Protein AF-K6ZF86-F1 (afdb_monomer)

Solvent-accessible surface area (backbone atoms only — not comparable to full-atom values): 3990 Å² total; per-residue (Å²): 141,91,86,86,87,86,82,83,89,78,84,73,85,79,67,62,45,71,40,51,33,72,83,69,70,37,55,65,61,52,50,51,49,28,60,76,68,72,46,96,75,75,78,55,66,44,76,42,78,83,87,85,87,85,84,131

Mean predicted aligned error: 12.04 Å

Secondary structure (DSSP, 8-state):
---SSSSSS-------EEEEGGGGT-HHHHHHHHHHTT-S---SEEEE--------

InterPro domains:
  IPR036761 Lipid/polyisoprenoid-binding, YceI-like superfamily [G3DSA:2.40.128.110] (7-56)

Sequence (56 aa):
MKQTILLVILCTPNKSKIISTTTFSLDEGVAALQQVAMLKSISKAVPLSFSATFNQ

Radius of gyration: 19.64 Å; Cα contacts (8 Å, |Δi|>4): 35; chains: 1; bounding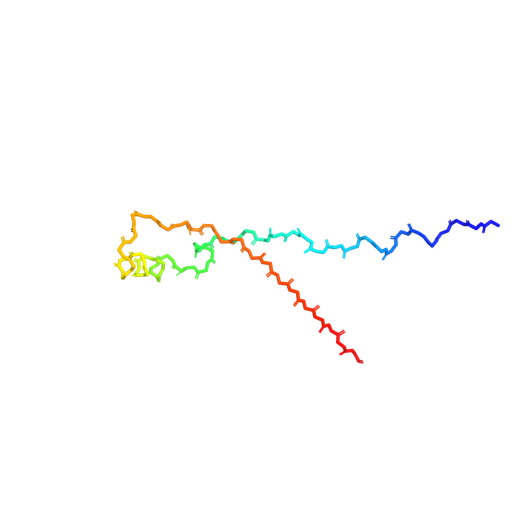 box: 59×23×34 Å

Foldseek 3Di:
DDDDPDDDPPPDPPPFDWDFCVVVVCVVVLVVVCVVVVHPDDDRIDGDDDDDDDDD

Organism: NCBI:txid1121922

Structure (mmCIF, N/CA/C/O backbone):
data_AF-K6ZF86-F1
#
_entry.id   AF-K6ZF86-F1
#
loop_
_atom_site.group_PDB
_atom_site.id
_atom_site.type_symbol
_atom_site.label_atom_id
_atom_site.label_alt_id
_atom_site.label_comp_id
_atom_site.label_asym_id
_atom_site.label_entity_id
_atom_site.label_seq_id
_atom_site.pdbx_PDB_ins_code
_atom_site.Cartn_x
_atom_site.Cartn_y
_atom_site.Cartn_z
_atom_site.occupancy
_atom_site.B_iso_or_equiv
_atom_site.auth_seq_id
_atom_site.auth_comp_id
_atom_site.auth_asym_id
_atom_site.auth_atom_id
_atom_site.pdbx_PDB_model_num
ATOM 1 N N . MET A 1 1 ? 50.234 12.449 -17.832 1.00 43.66 1 MET A N 1
ATOM 2 C CA . MET A 1 1 ? 49.055 13.155 -17.282 1.00 43.66 1 MET A CA 1
ATOM 3 C C . MET A 1 1 ? 47.978 12.119 -17.001 1.00 43.66 1 MET A C 1
ATOM 5 O O . MET A 1 1 ? 47.513 11.482 -17.931 1.00 43.66 1 MET A O 1
ATOM 9 N N . LYS A 1 2 ? 47.701 11.838 -15.726 1.00 48.59 2 LYS A N 1
ATOM 10 C CA . LYS A 1 2 ? 46.964 10.651 -15.266 1.00 48.59 2 LYS A CA 1
ATOM 11 C C . LYS A 1 2 ? 45.835 11.109 -14.340 1.00 48.59 2 LYS A C 1
ATOM 13 O O . LYS A 1 2 ? 45.987 11.036 -13.132 1.00 48.59 2 LYS A O 1
ATOM 18 N N . GLN A 1 3 ? 44.769 11.686 -14.899 1.00 54.38 3 GLN A N 1
ATOM 19 C CA . GLN A 1 3 ? 43.623 12.207 -14.135 1.00 54.38 3 GLN A CA 1
ATOM 20 C C . GLN A 1 3 ? 42.347 12.233 -14.993 1.00 54.38 3 GLN A C 1
ATOM 22 O O . GLN A 1 3 ? 41.928 13.304 -15.414 1.00 54.38 3 GLN A O 1
ATOM 27 N N . THR A 1 4 ? 41.721 11.087 -15.289 1.00 44.31 4 THR A N 1
ATOM 28 C CA . THR A 1 4 ? 40.311 11.083 -15.768 1.00 44.31 4 THR A CA 1
ATOM 29 C C . THR A 1 4 ? 39.586 9.736 -15.595 1.00 44.31 4 THR A C 1
ATOM 31 O O . THR A 1 4 ? 38.685 9.418 -16.359 1.00 44.31 4 THR A O 1
ATOM 34 N N . ILE A 1 5 ? 39.956 8.897 -14.621 1.00 46.69 5 ILE A N 1
ATOM 35 C CA . ILE A 1 5 ? 39.229 7.632 -14.372 1.00 46.69 5 ILE A CA 1
ATOM 36 C C . ILE A 1 5 ? 39.013 7.456 -12.867 1.00 46.69 5 ILE A C 1
ATOM 38 O O . ILE A 1 5 ? 39.507 6.522 -12.249 1.00 46.69 5 ILE A O 1
ATOM 42 N N . LEU A 1 6 ? 38.332 8.418 -12.243 1.00 46.47 6 LEU A N 1
ATOM 43 C CA . LEU A 1 6 ? 37.880 8.294 -10.853 1.00 46.47 6 LEU A CA 1
ATOM 44 C C . LEU A 1 6 ? 36.548 9.027 -10.620 1.00 46.47 6 LEU A C 1
ATOM 46 O O . LEU A 1 6 ? 36.356 9.656 -9.588 1.00 46.47 6 LEU A O 1
ATOM 50 N N . LEU A 1 7 ? 35.637 8.991 -11.602 1.00 46.06 7 LEU A N 1
ATOM 51 C CA . LEU A 1 7 ? 34.329 9.656 -11.494 1.00 46.06 7 LEU A CA 1
ATOM 52 C C . LEU A 1 7 ? 33.137 8.816 -12.000 1.00 46.06 7 LEU A C 1
ATOM 54 O O . LEU A 1 7 ? 32.099 9.379 -12.323 1.00 46.06 7 LEU A O 1
ATOM 58 N N . VAL A 1 8 ? 33.262 7.482 -12.093 1.00 46.88 8 VAL A N 1
ATOM 59 C CA . VAL A 1 8 ? 32.202 6.609 -12.668 1.00 46.88 8 VAL A CA 1
ATOM 60 C C . VAL A 1 8 ? 31.707 5.515 -11.699 1.00 46.88 8 VAL A C 1
ATOM 62 O O . VAL A 1 8 ? 30.937 4.647 -12.085 1.00 46.88 8 VAL A O 1
ATOM 65 N N . ILE A 1 9 ? 32.073 5.550 -10.411 1.00 51.31 9 ILE A N 1
ATOM 66 C CA . ILE A 1 9 ? 31.641 4.529 -9.420 1.00 51.3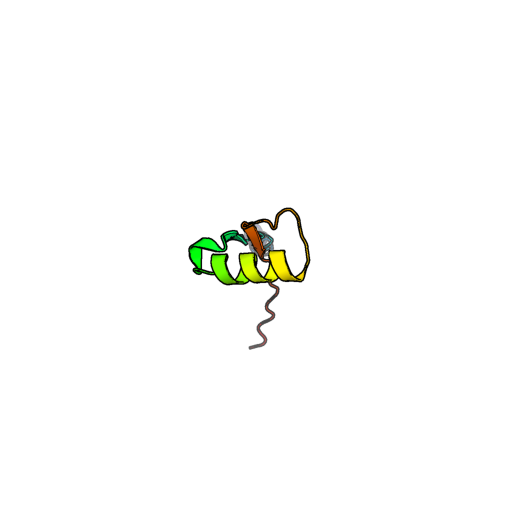1 9 ILE A CA 1
ATOM 67 C C . ILE A 1 9 ? 30.855 5.158 -8.254 1.00 51.31 9 ILE A C 1
ATOM 69 O O . ILE A 1 9 ? 30.965 4.749 -7.106 1.00 51.31 9 ILE A O 1
ATOM 73 N N . LEU A 1 10 ? 30.051 6.186 -8.534 1.00 44.72 10 LEU A N 1
ATOM 74 C CA . LEU A 1 10 ? 29.104 6.765 -7.569 1.00 44.72 10 LEU A CA 1
ATOM 75 C C . LEU A 1 10 ? 27.754 7.049 -8.245 1.00 44.72 10 LEU A C 1
ATOM 77 O O . LEU A 1 10 ? 27.224 8.152 -8.181 1.00 44.72 10 LEU A O 1
ATOM 81 N N . CYS A 1 11 ? 27.181 6.048 -8.910 1.00 44.09 11 CYS A N 1
ATOM 82 C CA . CYS A 1 11 ? 25.749 6.037 -9.205 1.00 44.09 11 CYS A CA 1
ATOM 83 C C . CYS A 1 11 ? 25.102 4.993 -8.297 1.00 44.09 11 CYS A C 1
ATOM 85 O O . CYS A 1 11 ? 24.831 3.870 -8.709 1.00 44.09 11 CYS A O 1
ATOM 87 N N . THR A 1 12 ? 24.928 5.326 -7.019 1.00 49.97 12 THR A N 1
ATOM 88 C CA . THR A 1 12 ? 24.041 4.551 -6.152 1.00 49.97 12 THR A CA 1
ATOM 89 C C . THR A 1 12 ? 22.635 5.124 -6.322 1.00 49.97 12 THR A C 1
ATOM 91 O O . THR A 1 12 ? 22.392 6.276 -5.946 1.00 49.97 12 THR A O 1
ATOM 94 N N . PRO A 1 13 ? 21.660 4.377 -6.870 1.00 50.44 13 PRO A N 1
ATOM 95 C CA . PRO A 1 13 ? 20.266 4.780 -6.806 1.00 50.44 13 PRO A CA 1
ATOM 96 C C . PRO A 1 13 ? 19.741 4.498 -5.388 1.00 50.44 13 PRO A C 1
ATOM 98 O O . PRO A 1 13 ? 18.771 3.781 -5.200 1.00 50.44 13 PRO A O 1
ATOM 101 N N . ASN A 1 14 ? 20.364 5.083 -4.361 1.00 55.59 14 ASN A N 1
ATOM 102 C CA . ASN A 1 14 ? 19.901 4.998 -2.970 1.00 55.59 14 ASN A CA 1
ATOM 103 C C . ASN A 1 14 ? 18.819 6.049 -2.671 1.00 55.59 14 ASN A C 1
ATOM 105 O O . ASN A 1 14 ? 18.643 6.476 -1.531 1.00 55.59 14 ASN A O 1
ATOM 109 N N . LYS A 1 15 ? 18.099 6.518 -3.693 1.00 60.97 15 LYS A N 1
ATOM 110 C CA . LYS A 1 15 ? 16.968 7.422 -3.500 1.00 60.97 15 LYS A CA 1
ATOM 111 C C . LYS A 1 15 ? 15.725 6.566 -3.346 1.00 60.97 15 LYS A C 1
ATOM 113 O O . LYS A 1 15 ? 15.113 6.190 -4.342 1.00 60.97 15 LYS A O 1
ATOM 118 N N . SER A 1 16 ? 15.374 6.261 -2.096 1.00 62.31 16 SER A N 1
ATOM 119 C CA . SER A 1 16 ? 14.064 5.692 -1.795 1.00 62.31 16 SER A CA 1
ATOM 120 C C . SER A 1 16 ? 13.010 6.630 -2.380 1.00 62.31 16 SER A C 1
ATOM 122 O O . SER A 1 16 ? 12.977 7.826 -2.072 1.00 62.31 16 SER A O 1
ATOM 124 N N . LYS A 1 17 ? 12.219 6.120 -3.321 1.00 78.19 17 LYS A N 1
ATOM 125 C CA . LYS A 1 17 ? 11.205 6.913 -4.003 1.00 78.19 17 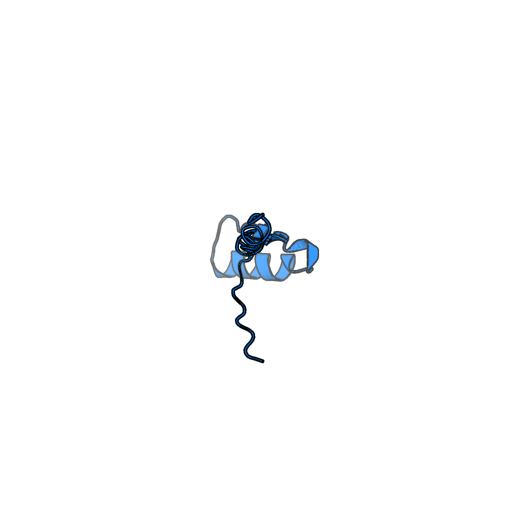LYS A CA 1
ATOM 126 C C . LYS A 1 17 ? 9.938 6.816 -3.178 1.00 78.19 17 LYS A C 1
ATOM 128 O O . LYS A 1 17 ? 9.316 5.762 -3.117 1.00 78.19 17 LYS A O 1
ATOM 133 N N . ILE A 1 18 ? 9.566 7.918 -2.540 1.00 81.19 18 ILE A N 1
ATOM 134 C CA . ILE A 1 18 ? 8.289 8.005 -1.840 1.00 81.19 18 ILE A CA 1
ATOM 135 C C . ILE A 1 18 ? 7.192 8.132 -2.892 1.00 81.19 18 ILE A C 1
ATOM 137 O O . ILE A 1 18 ? 7.201 9.058 -3.706 1.00 81.19 18 ILE A O 1
ATOM 141 N N . ILE A 1 19 ? 6.266 7.181 -2.878 1.00 84.25 19 ILE A N 1
ATOM 142 C CA . ILE A 1 19 ? 5.088 7.155 -3.731 1.00 84.25 19 ILE A CA 1
ATOM 143 C C . ILE A 1 19 ? 3.851 7.417 -2.879 1.00 84.25 19 ILE A C 1
ATOM 145 O O . ILE A 1 19 ? 3.699 6.842 -1.803 1.00 84.25 19 ILE A O 1
ATOM 149 N N . SER A 1 20 ? 2.958 8.278 -3.368 1.00 85.75 20 SER A N 1
ATOM 150 C CA . SER A 1 20 ? 1.639 8.444 -2.768 1.00 85.75 20 SER A CA 1
ATOM 151 C C . SER A 1 20 ? 0.660 7.437 -3.359 1.00 85.75 20 SER A C 1
ATOM 153 O O . SER A 1 20 ? 0.580 7.262 -4.574 1.00 85.75 20 SER A O 1
ATOM 155 N N . THR A 1 21 ? -0.127 6.811 -2.496 1.00 85.00 21 THR A N 1
ATOM 156 C CA . THR A 1 21 ? -1.237 5.916 -2.868 1.00 85.00 21 THR A CA 1
ATOM 157 C C . THR A 1 21 ? -2.280 6.618 -3.741 1.00 85.00 21 THR A C 1
ATOM 159 O O . THR A 1 21 ? -2.824 5.994 -4.652 1.00 85.00 21 THR A O 1
ATOM 162 N N . THR A 1 22 ? -2.448 7.933 -3.572 1.00 85.50 22 THR A N 1
ATOM 163 C CA . THR A 1 22 ? -3.305 8.772 -4.427 1.00 85.50 22 THR A CA 1
ATOM 164 C C . THR A 1 22 ? -2.845 8.821 -5.879 1.00 85.50 22 THR A C 1
ATOM 166 O O . THR A 1 22 ? -3.667 8.900 -6.785 1.00 85.50 22 THR A O 1
ATOM 169 N N . THR A 1 23 ? -1.536 8.728 -6.136 1.00 86.44 23 THR A N 1
ATOM 170 C CA . THR A 1 23 ? -0.979 8.761 -7.499 1.00 86.44 23 THR A CA 1
ATOM 171 C C . THR A 1 23 ? -1.381 7.528 -8.313 1.00 86.44 23 THR A C 1
ATOM 173 O O . THR A 1 23 ? -1.351 7.564 -9.538 1.00 86.44 23 THR A O 1
ATOM 176 N N . PHE A 1 24 ? -1.782 6.452 -7.635 1.00 87.94 24 PHE A N 1
ATOM 177 C CA . PHE A 1 24 ? -2.157 5.173 -8.236 1.00 87.94 24 PHE A CA 1
ATOM 178 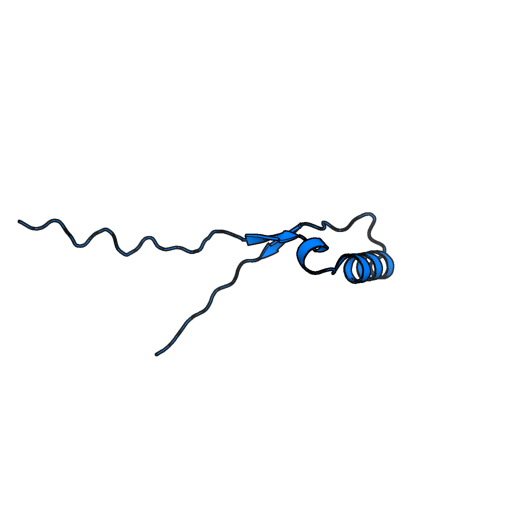C C . PHE A 1 24 ? -3.613 4.787 -7.937 1.00 87.94 24 PHE A C 1
ATOM 180 O O . PHE A 1 24 ? -4.004 3.657 -8.203 1.00 87.94 24 PHE A O 1
ATOM 187 N N . SER A 1 25 ? -4.418 5.715 -7.397 1.00 89.06 25 SER A N 1
ATOM 188 C CA . SER A 1 25 ? -5.813 5.477 -6.985 1.00 89.06 25 SER A CA 1
ATOM 189 C C . SER A 1 25 ? -5.980 4.283 -6.029 1.00 89.06 25 SER A C 1
ATOM 191 O O . SER A 1 25 ? -6.968 3.558 -6.087 1.00 89.06 25 SER A O 1
ATOM 193 N N . LEU A 1 26 ? -5.002 4.058 -5.143 1.00 87.88 26 LEU A N 1
ATOM 194 C CA . LEU A 1 26 ? -4.992 2.929 -4.202 1.00 87.88 26 LEU A CA 1
ATOM 195 C C . LEU A 1 26 ? -5.675 3.244 -2.861 1.00 87.88 26 LEU A C 1
ATOM 197 O O . LEU A 1 26 ? -5.690 2.392 -1.975 1.00 87.88 26 LEU A O 1
ATOM 201 N N . ASP A 1 27 ? -6.229 4.445 -2.684 1.00 87.56 27 ASP A N 1
ATOM 202 C CA . ASP A 1 27 ? -6.822 4.897 -1.419 1.00 87.56 27 ASP A CA 1
ATOM 203 C C . ASP A 1 27 ? -7.919 3.963 -0.891 1.00 87.56 27 ASP A C 1
ATOM 205 O O . ASP A 1 27 ? -7.949 3.682 0.306 1.00 87.56 27 ASP A O 1
ATOM 209 N N . GLU A 1 28 ? -8.786 3.449 -1.768 1.00 88.69 28 GLU A N 1
ATOM 210 C CA . GLU A 1 28 ? -9.860 2.523 -1.379 1.00 88.69 28 GLU A CA 1
ATOM 211 C C . GLU A 1 28 ? -9.309 1.186 -0.878 1.00 88.69 28 GLU A C 1
ATOM 213 O O . GLU A 1 28 ? -9.742 0.679 0.157 1.00 88.69 28 GLU A O 1
ATOM 218 N N . GLY A 1 29 ? -8.298 0.640 -1.558 1.00 87.50 29 GLY A N 1
ATOM 219 C CA . GLY A 1 29 ? -7.631 -0.591 -1.133 1.00 87.50 29 GLY A CA 1
ATOM 220 C C . GLY A 1 29 ? -6.890 -0.414 0.192 1.00 87.50 29 GLY A C 1
ATOM 221 O O . GLY A 1 29 ? -6.969 -1.269 1.072 1.00 87.50 29 GLY A O 1
ATOM 222 N N . VAL A 1 30 ? -6.220 0.725 0.380 1.00 88.81 30 VAL A N 1
ATOM 223 C CA . VAL A 1 30 ? -5.536 1.065 1.636 1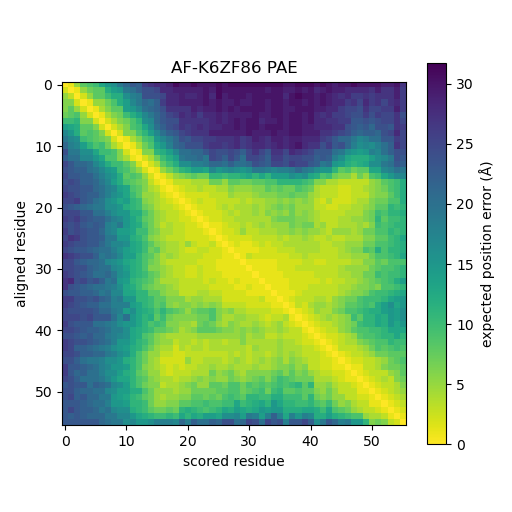.00 88.81 30 VAL A CA 1
ATOM 224 C C . VAL A 1 30 ? -6.539 1.234 2.778 1.00 88.81 30 VAL A C 1
ATOM 226 O O . VAL A 1 30 ? -6.286 0.751 3.881 1.00 88.81 30 VAL A O 1
ATOM 229 N N . ALA A 1 31 ? -7.694 1.852 2.523 1.00 88.69 31 ALA A N 1
ATOM 230 C CA . ALA A 1 31 ? -8.765 1.981 3.505 1.00 88.69 31 ALA A CA 1
ATOM 231 C C . ALA A 1 31 ? -9.368 0.617 3.875 1.00 88.69 31 ALA A C 1
ATOM 233 O O . ALA A 1 31 ? -9.565 0.340 5.058 1.00 88.69 31 ALA A O 1
ATOM 234 N N . ALA A 1 32 ? -9.599 -0.263 2.897 1.00 90.50 32 ALA A N 1
ATOM 235 C CA . ALA A 1 32 ? -10.061 -1.625 3.150 1.00 90.50 32 ALA A CA 1
ATOM 236 C C . ALA A 1 32 ? -9.056 -2.410 4.010 1.00 90.50 32 ALA A C 1
ATOM 238 O O . ALA A 1 32 ? -9.440 -3.032 5.000 1.00 90.50 32 ALA A O 1
ATOM 239 N N . LEU A 1 33 ? -7.759 -2.316 3.699 1.00 88.00 33 LEU A N 1
ATOM 240 C CA . LEU A 1 33 ? -6.695 -2.935 4.495 1.00 88.00 33 LEU A CA 1
ATOM 241 C C . LEU A 1 33 ? -6.618 -2.357 5.913 1.00 88.00 33 LEU A C 1
ATOM 243 O O . LEU A 1 33 ? -6.419 -3.105 6.867 1.00 88.00 33 LEU A O 1
ATOM 247 N N . GLN A 1 34 ? -6.825 -1.048 6.070 1.00 90.56 34 GLN A N 1
ATOM 248 C CA . GLN A 1 34 ? -6.877 -0.399 7.378 1.00 90.56 34 GLN A CA 1
ATOM 249 C C . GLN A 1 34 ? -8.016 -0.956 8.248 1.00 90.56 34 GLN A C 1
ATOM 251 O O . GLN A 1 34 ? -7.803 -1.200 9.436 1.00 90.56 34 GLN A O 1
ATOM 256 N N . GLN A 1 35 ? -9.197 -1.188 7.663 1.00 90.12 35 GLN A N 1
ATOM 257 C CA . GLN A 1 35 ? -10.350 -1.769 8.361 1.00 90.12 35 GLN A CA 1
ATOM 258 C C . GLN A 1 35 ? -10.109 -3.233 8.743 1.00 90.12 35 GLN A C 1
ATOM 260 O O . GLN A 1 35 ? -10.323 -3.610 9.893 1.00 90.12 35 GLN A O 1
ATOM 265 N N . VAL A 1 36 ? -9.601 -4.046 7.810 1.00 91.06 36 VAL A N 1
ATOM 266 C CA . VAL A 1 36 ? -9.311 -5.472 8.049 1.00 91.06 36 VAL A CA 1
ATOM 267 C C . VAL A 1 36 ? -8.243 -5.652 9.129 1.00 91.06 36 VAL A C 1
ATOM 269 O O . VAL A 1 36 ? -8.365 -6.531 9.978 1.00 91.06 36 VAL A O 1
ATOM 272 N N . ALA A 1 37 ? -7.216 -4.803 9.135 1.00 89.19 37 ALA A N 1
ATOM 273 C CA . ALA A 1 37 ? -6.144 -4.848 10.125 1.00 89.19 37 ALA A CA 1
ATOM 274 C C . ALA A 1 37 ? -6.477 -4.108 11.440 1.00 89.19 37 ALA A C 1
ATOM 276 O O . ALA A 1 37 ? -5.628 -4.058 12.328 1.00 89.19 37 ALA A O 1
ATOM 277 N N . MET A 1 38 ? -7.680 -3.523 11.573 1.00 91.12 38 MET A N 1
ATOM 278 C CA . MET A 1 38 ? -8.108 -2.712 12.727 1.00 91.12 38 MET A CA 1
ATOM 279 C C . MET A 1 38 ? -7.105 -1.601 13.100 1.00 91.12 38 MET A C 1
ATOM 281 O O . MET A 1 38 ? -6.874 -1.299 14.272 1.00 91.12 38 MET A O 1
ATOM 285 N N . LEU A 1 39 ? -6.485 -0.978 12.094 1.00 87.69 39 LEU A N 1
ATOM 286 C CA . LEU A 1 39 ? -5.468 0.052 12.295 1.00 87.69 39 LEU A CA 1
ATOM 287 C C . LEU A 1 39 ? -6.107 1.442 12.409 1.00 87.69 39 LEU A C 1
ATOM 289 O O . LEU A 1 39 ? -6.964 1.833 11.617 1.00 87.69 39 LEU A O 1
ATOM 293 N N . LYS A 1 40 ? -5.637 2.243 13.372 1.00 86.88 40 LY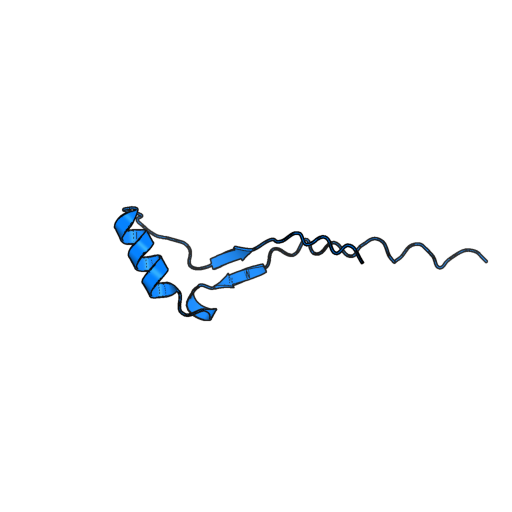S A N 1
ATOM 294 C CA . LYS A 1 40 ? -6.114 3.624 13.575 1.00 86.88 40 LYS A CA 1
ATOM 295 C C . LYS A 1 40 ? -5.811 4.536 12.376 1.00 86.88 40 LYS A C 1
ATOM 297 O O . LYS A 1 40 ? -6.571 5.459 12.105 1.00 86.88 40 LYS A O 1
ATOM 302 N N . SER A 1 41 ? -4.692 4.305 11.690 1.00 83.81 41 SER A N 1
ATOM 303 C CA . SER A 1 41 ? -4.267 5.049 10.500 1.00 83.81 41 SER A CA 1
ATOM 304 C C . SER A 1 41 ? -3.189 4.266 9.748 1.00 83.81 41 SER A C 1
ATOM 306 O O . SER A 1 41 ? -2.340 3.639 10.383 1.00 83.81 41 SER A O 1
ATOM 308 N N . ILE A 1 42 ? -3.204 4.325 8.414 1.00 83.50 42 ILE A N 1
ATOM 309 C CA . ILE A 1 42 ? -2.126 3.844 7.539 1.00 83.50 42 ILE A CA 1
ATOM 310 C C . ILE A 1 42 ? -1.568 5.029 6.743 1.00 83.50 42 ILE A C 1
ATOM 312 O O . ILE A 1 42 ? -2.316 5.840 6.197 1.00 83.50 42 ILE A O 1
ATOM 316 N N . SER A 1 43 ? -0.237 5.127 6.664 1.00 85.62 43 SER A N 1
ATOM 317 C CA . SER A 1 43 ? 0.424 6.148 5.847 1.00 85.62 43 SER A CA 1
ATOM 318 C C . SER A 1 43 ? 0.096 5.958 4.368 1.00 85.62 43 SER A C 1
ATOM 320 O O . SER A 1 43 ? 0.307 4.889 3.801 1.00 85.62 43 SER A O 1
ATOM 322 N N . LYS A 1 44 ? -0.342 7.041 3.725 1.00 85.31 44 LYS A N 1
ATOM 323 C CA . LYS A 1 44 ? -0.554 7.098 2.273 1.00 85.31 44 LYS A CA 1
ATOM 324 C C . LYS A 1 44 ? 0.741 7.257 1.477 1.00 85.31 44 LYS A C 1
ATOM 326 O O . LYS A 1 44 ? 0.715 7.072 0.263 1.00 85.31 44 LYS A O 1
ATOM 331 N N . ALA A 1 45 ? 1.838 7.607 2.147 1.00 86.62 45 ALA A N 1
ATOM 332 C CA . ALA A 1 45 ? 3.171 7.712 1.573 1.00 86.62 45 ALA A CA 1
ATOM 333 C C . ALA A 1 45 ? 3.935 6.405 1.809 1.00 86.62 45 ALA A C 1
ATOM 335 O O . ALA A 1 45 ? 4.156 6.012 2.958 1.00 86.62 45 ALA A O 1
ATOM 336 N N . VAL A 1 46 ? 4.342 5.757 0.719 1.00 85.12 46 VAL A N 1
ATOM 337 C CA . VAL A 1 46 ? 5.041 4.472 0.723 1.00 85.12 46 VAL A CA 1
ATOM 338 C C . VAL A 1 46 ? 6.442 4.667 0.133 1.00 85.12 46 VAL A C 1
ATOM 340 O O . VAL A 1 46 ? 6.562 4.993 -1.051 1.00 85.12 46 VAL A O 1
ATOM 343 N N . PRO A 1 47 ? 7.515 4.507 0.927 1.00 85.00 47 PRO A N 1
ATOM 344 C CA . PRO A 1 47 ? 8.876 4.522 0.410 1.00 85.00 47 PRO A CA 1
ATOM 345 C C . PRO A 1 47 ? 9.155 3.221 -0.348 1.00 85.00 47 PRO A C 1
ATOM 347 O O . PRO A 1 47 ? 9.046 2.131 0.211 1.00 85.00 47 PRO A O 1
ATOM 350 N N . LEU A 1 48 ? 9.521 3.333 -1.623 1.00 82.38 48 LEU A N 1
ATOM 351 C CA . LEU A 1 48 ? 9.929 2.203 -2.449 1.00 82.38 48 LEU A CA 1
ATOM 352 C C . LEU A 1 48 ? 11.435 2.227 -2.679 1.00 82.38 48 LEU A C 1
ATOM 354 O O . LEU A 1 48 ? 12.023 3.256 -3.023 1.00 82.38 48 LEU A O 1
ATOM 358 N N . SER A 1 49 ? 12.037 1.055 -2.545 1.00 83.12 49 SER A N 1
ATOM 359 C CA . SER A 1 49 ? 13.433 0.795 -2.865 1.00 83.12 49 SER A CA 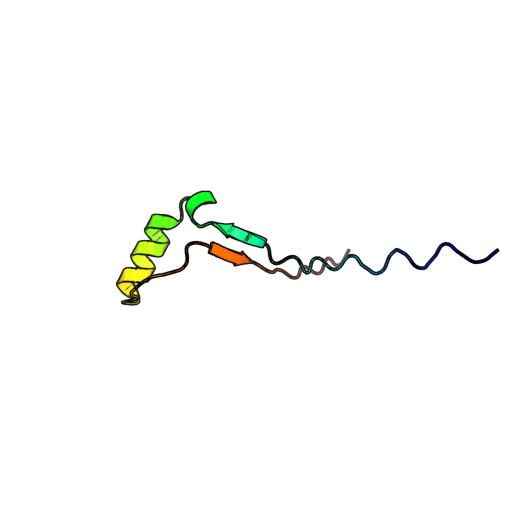1
ATOM 360 C C . SER A 1 49 ? 13.473 -0.513 -3.642 1.00 83.12 49 SER A C 1
ATOM 362 O O . SER A 1 49 ? 12.888 -1.501 -3.205 1.00 83.12 49 SER A O 1
ATOM 364 N N . PHE A 1 50 ? 14.131 -0.527 -4.797 1.00 79.69 50 PHE A N 1
ATOM 365 C CA . PHE A 1 50 ? 14.302 -1.739 -5.591 1.00 79.69 50 PHE A CA 1
ATOM 366 C C . PHE A 1 50 ? 15.770 -1.902 -5.972 1.00 79.69 50 PHE A C 1
ATOM 368 O O . PHE A 1 50 ? 16.484 -0.922 -6.173 1.00 79.69 50 PHE A O 1
ATOM 375 N N . SER A 1 51 ? 16.207 -3.154 -6.059 1.0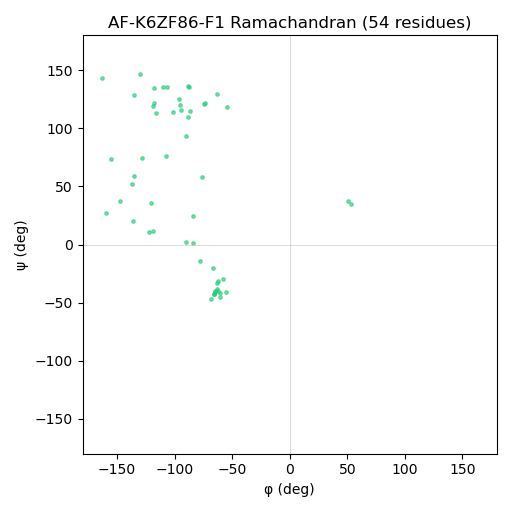0 83.25 51 SER A N 1
ATOM 376 C CA . SER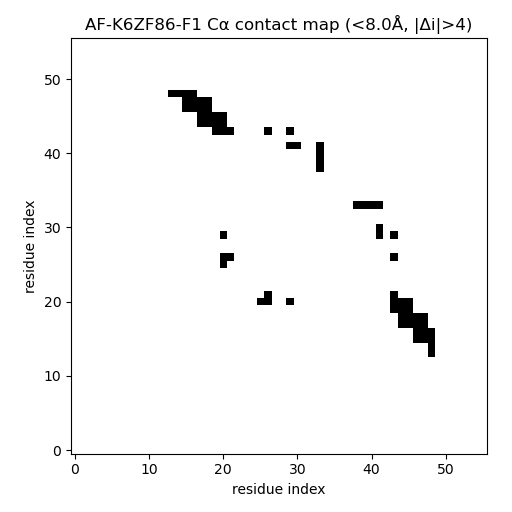 A 1 51 ? 17.518 -3.534 -6.571 1.00 83.25 51 SER A CA 1
ATOM 377 C C . SER A 1 51 ? 17.281 -4.410 -7.789 1.00 83.25 51 SER A C 1
ATOM 379 O O . SER A 1 51 ? 16.612 -5.438 -7.686 1.00 83.25 51 SER A O 1
ATOM 381 N N . ALA A 1 52 ? 17.763 -3.970 -8.946 1.00 79.25 52 ALA A N 1
ATOM 382 C CA . ALA A 1 52 ? 17.657 -4.717 -10.188 1.00 79.25 52 ALA A CA 1
ATOM 383 C C . ALA A 1 52 ? 19.067 -5.031 -10.685 1.00 79.25 52 ALA A C 1
ATOM 385 O O . ALA A 1 52 ? 19.858 -4.119 -10.921 1.00 79.25 52 ALA A O 1
ATOM 386 N N . THR A 1 53 ? 19.363 -6.317 -10.853 1.00 83.56 53 THR A N 1
ATOM 387 C CA . THR A 1 53 ? 20.604 -6.782 -11.474 1.00 83.56 53 THR A CA 1
ATOM 388 C C . THR A 1 53 ? 20.291 -7.183 -12.906 1.00 83.56 53 THR A C 1
ATOM 390 O O . THR A 1 53 ? 19.543 -8.131 -13.133 1.00 83.56 53 THR A O 1
ATOM 393 N N . PHE A 1 54 ? 20.850 -6.455 -13.868 1.00 84.00 54 PHE A N 1
ATOM 394 C CA . PHE A 1 54 ? 20.800 -6.829 -15.278 1.00 84.00 54 PHE A CA 1
ATOM 395 C C . PHE A 1 54 ? 22.066 -7.612 -15.624 1.00 84.00 54 PHE A C 1
ATOM 397 O O . PHE A 1 54 ? 23.159 -7.054 -15.576 1.00 84.00 54 PHE A O 1
ATOM 404 N N . ASN A 1 55 ? 21.908 -8.887 -15.980 1.00 77.00 55 ASN A N 1
ATOM 405 C CA . ASN A 1 55 ? 22.945 -9.645 -16.676 1.00 77.00 55 ASN A CA 1
ATOM 406 C C . ASN A 1 55 ? 22.634 -9.596 -18.173 1.00 77.00 55 ASN A C 1
ATOM 408 O O . ASN A 1 55 ? 21.512 -9.913 -18.571 1.00 77.00 55 ASN A O 1
ATOM 412 N N . GLN A 1 56 ? 23.613 -9.148 -18.955 1.00 59.88 56 GLN A N 1
ATOM 413 C CA . GLN A 1 56 ? 23.539 -8.999 -20.406 1.00 59.88 56 GLN A CA 1
ATOM 414 C C . GLN A 1 56 ? 24.116 -10.227 -21.110 1.00 59.88 56 GLN A C 1
ATOM 416 O O . GLN A 1 56 ? 25.103 -10.787 -20.579 1.00 59.88 56 GLN A O 1
#

pLDDT: mean 75.02, std 16.86, range [43.66, 91.12]